Protein AF-A0A318UK23-F1 (afdb_monomer)

Seco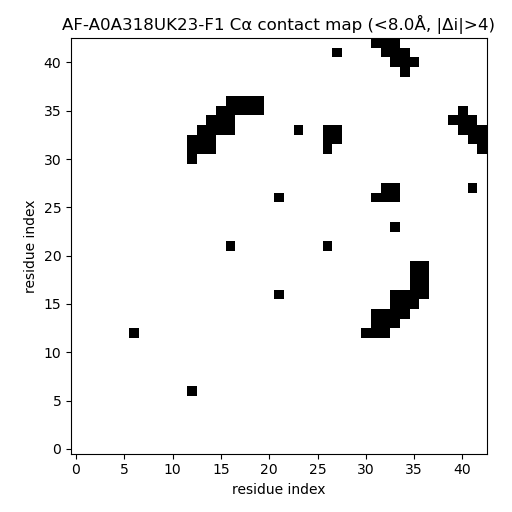ndary structure (DSSP, 8-state):
--HHHHHHH-SS-EEEETT--S-HHHHHHTT-EEEETTS--B-

Sequence (43 aa):
PDFEKMDSSLSNKVIFDGRNLYDLQKMIDLGYYYNSIGRKLID

Mean predicted aligned error: 4.45 Å

Organism: NCBI:txid1241337

Structure (mmCIF, N/CA/C/O backbone):
data_AF-A0A318UK23-F1
#
_entry.id   AF-A0A318UK23-F1
#
loop_
_atom_site.group_PDB
_atom_site.id
_atom_site.type_symbol
_atom_site.label_atom_id
_atom_site.label_alt_id
_atom_site.label_comp_id
_atom_site.label_asym_id
_atom_site.label_entity_id
_atom_site.label_seq_id
_atom_site.pdbx_PDB_ins_code
_atom_site.Cartn_x
_atom_site.Cartn_y
_atom_site.Cartn_z
_atom_site.occupancy
_atom_site.B_iso_or_equiv
_atom_site.auth_seq_id
_atom_site.auth_comp_id
_atom_site.auth_asym_id
_atom_site.auth_atom_id
_atom_site.pdbx_PDB_model_num
ATOM 1 N N . PRO A 1 1 ? 5.036 1.016 7.975 1.00 73.38 1 PRO A N 1
ATOM 2 C CA . PRO A 1 1 ? 3.690 1.539 8.287 1.00 73.38 1 PRO A CA 1
ATOM 3 C C . PRO A 1 1 ? 3.027 0.622 9.298 1.00 73.38 1 PRO A C 1
ATOM 5 O O . PRO A 1 1 ? 3.366 -0.560 9.330 1.00 73.38 1 PRO A O 1
ATOM 8 N N . ASP A 1 2 ? 2.120 1.172 10.093 1.00 85.56 2 ASP A N 1
ATOM 9 C CA . ASP A 1 2 ? 1.259 0.391 10.972 1.00 85.56 2 ASP A CA 1
ATOM 10 C C . ASP A 1 2 ? 0.004 -0.019 10.186 1.00 85.56 2 ASP A C 1
ATOM 12 O O . ASP A 1 2 ? -0.869 0.809 9.919 1.00 85.56 2 ASP A O 1
ATOM 16 N N . PHE A 1 3 ? -0.027 -1.275 9.735 1.00 83.94 3 PHE A N 1
ATOM 17 C CA . PHE A 1 3 ? -1.096 -1.793 8.880 1.00 83.94 3 PHE A CA 1
ATOM 18 C C . PHE A 1 3 ? -2.395 -2.048 9.650 1.00 83.94 3 PHE A C 1
ATOM 20 O O . PHE A 1 3 ? -3.460 -1.924 9.060 1.00 83.94 3 PHE A O 1
ATOM 27 N N . GLU A 1 4 ? -2.342 -2.308 10.960 1.00 86.94 4 GLU A N 1
ATOM 28 C CA . GLU A 1 4 ? -3.549 -2.473 11.785 1.00 86.94 4 GLU A CA 1
ATOM 29 C C . GLU A 1 4 ? -4.304 -1.146 11.916 1.00 86.94 4 GLU A C 1
ATOM 31 O O . GLU A 1 4 ? -5.535 -1.072 11.817 1.00 86.94 4 GLU A O 1
ATOM 36 N N . LYS A 1 5 ? -3.553 -0.049 12.061 1.00 87.75 5 LYS A N 1
ATOM 37 C CA . LYS A 1 5 ? -4.135 1.293 12.059 1.00 87.75 5 LYS A CA 1
ATOM 38 C C . LYS A 1 5 ? -4.711 1.673 10.692 1.00 87.75 5 LYS A C 1
ATOM 40 O O . LYS A 1 5 ? -5.737 2.346 10.628 1.00 87.75 5 LYS A O 1
ATOM 45 N N . MET A 1 6 ? -4.067 1.258 9.601 1.00 87.81 6 MET A N 1
ATOM 46 C CA . MET A 1 6 ? -4.584 1.492 8.248 1.00 87.81 6 MET A CA 1
ATOM 47 C C . MET A 1 6 ? -5.859 0.685 7.998 1.00 87.81 6 MET A C 1
ATOM 49 O O . MET A 1 6 ? -6.844 1.266 7.554 1.00 87.81 6 MET A O 1
ATOM 53 N N . ASP A 1 7 ? -5.878 -0.594 8.370 1.00 85.62 7 ASP A N 1
ATOM 54 C CA . ASP A 1 7 ? -7.037 -1.484 8.235 1.00 85.62 7 ASP A CA 1
ATOM 55 C C . ASP A 1 7 ? -8.267 -0.960 8.987 1.00 85.62 7 ASP A C 1
ATOM 57 O O . ASP A 1 7 ? -9.380 -1.045 8.482 1.00 85.62 7 ASP A O 1
ATOM 61 N N . SER A 1 8 ? -8.075 -0.379 10.173 1.00 89.06 8 SER A N 1
ATOM 62 C CA . SER A 1 8 ? -9.173 0.203 10.960 1.00 89.06 8 SER A CA 1
ATOM 63 C C . SER A 1 8 ? -9.643 1.574 10.463 1.00 89.06 8 SER A C 1
ATOM 65 O O . SER A 1 8 ? -10.759 1.987 10.775 1.00 89.06 8 SER A O 1
ATOM 67 N N . SER A 1 9 ? -8.808 2.291 9.706 1.00 87.62 9 SER A N 1
ATOM 68 C CA . SER A 1 9 ? -9.104 3.653 9.235 1.00 87.62 9 SER A CA 1
ATOM 69 C C . SER A 1 9 ? -9.588 3.701 7.784 1.00 87.62 9 SER A C 1
ATOM 71 O O . SER A 1 9 ? -10.218 4.677 7.376 1.00 87.62 9 SER A O 1
ATOM 73 N N . LEU A 1 10 ? -9.264 2.684 6.985 1.00 84.88 10 LEU A N 1
ATOM 74 C CA . LEU A 1 10 ? -9.616 2.600 5.573 1.00 84.88 10 LEU A CA 1
ATOM 75 C C . LEU A 1 10 ? -10.961 1.897 5.399 1.00 84.88 10 LEU A C 1
ATOM 77 O O . LEU A 1 10 ? -11.170 0.789 5.877 1.00 84.88 10 LEU A O 1
ATOM 81 N N . SER A 1 11 ? -11.855 2.515 4.631 1.00 86.69 11 SER A N 1
ATOM 82 C CA . SER A 1 11 ? -13.105 1.876 4.209 1.00 86.69 11 SER A CA 1
ATOM 83 C C . SER A 1 11 ? -12.876 0.745 3.203 1.00 86.69 11 SER A C 1
ATOM 85 O O . SER A 1 11 ? -13.673 -0.184 3.148 1.00 86.69 11 SER A O 1
ATOM 87 N N . ASN A 1 12 ? -11.789 0.817 2.424 1.00 85.62 12 ASN A N 1
ATOM 88 C CA . ASN A 1 12 ? -11.359 -0.203 1.470 1.00 85.62 12 ASN A CA 1
ATOM 89 C C . ASN A 1 12 ? -9.827 -0.321 1.478 1.00 85.62 12 ASN A C 1
ATOM 91 O O . ASN A 1 1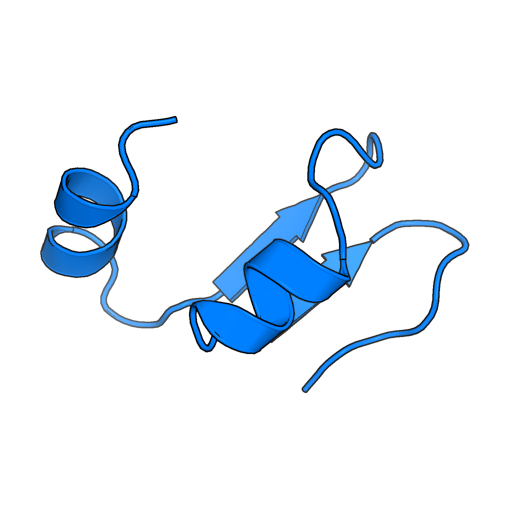2 ? -9.125 0.693 1.519 1.00 85.62 12 ASN A O 1
ATOM 95 N N . LYS A 1 13 ? -9.299 -1.545 1.380 1.00 88.81 13 LYS A N 1
ATOM 96 C CA . LYS A 1 13 ? -7.8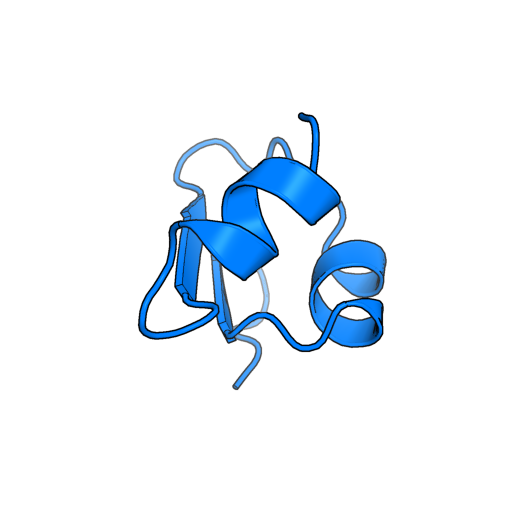57 -1.842 1.384 1.00 88.81 13 LYS A CA 1
ATOM 97 C C . LYS A 1 13 ? -7.203 -1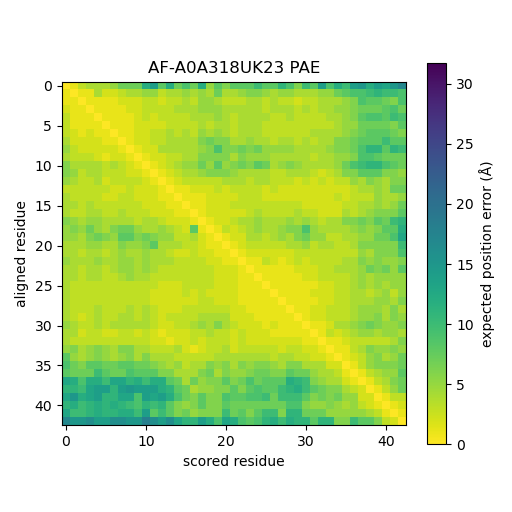.545 0.029 1.00 88.81 13 LYS A C 1
ATOM 99 O O . LYS A 1 13 ? -6.828 -2.452 -0.701 1.00 88.81 13 LYS A O 1
ATOM 104 N N . VAL A 1 14 ? -7.081 -0.267 -0.326 1.00 89.81 14 VAL A N 1
ATOM 105 C CA . VAL A 1 14 ? -6.550 0.185 -1.627 1.00 89.81 14 VAL A CA 1
ATOM 106 C C . VAL A 1 14 ? -5.294 1.031 -1.420 1.00 89.81 14 VAL A C 1
ATOM 108 O O . VAL A 1 14 ? -5.331 2.028 -0.698 1.00 89.81 14 VAL A O 1
ATOM 111 N N . ILE A 1 15 ? -4.185 0.664 -2.070 1.00 88.88 15 ILE A N 1
ATOM 112 C CA . ILE A 1 15 ? -2.912 1.401 -2.028 1.00 88.88 15 ILE A CA 1
ATOM 113 C C . ILE A 1 15 ? -2.409 1.683 -3.450 1.00 88.88 15 ILE A C 1
ATOM 115 O O . ILE A 1 15 ? -2.286 0.787 -4.284 1.00 88.88 15 ILE A O 1
ATOM 119 N N . PHE A 1 16 ? -2.045 2.944 -3.694 1.00 88.31 16 PHE A N 1
ATOM 120 C CA . PHE A 1 16 ? -1.332 3.382 -4.895 1.00 88.31 16 PHE A CA 1
ATOM 121 C C . PHE A 1 16 ? 0.101 3.755 -4.515 1.00 88.31 16 PHE A C 1
ATOM 123 O O . PHE A 1 16 ? 0.325 4.747 -3.818 1.00 88.31 16 PHE A O 1
ATOM 130 N N . ASP A 1 17 ? 1.076 2.971 -4.966 1.00 86.75 17 ASP A N 1
ATOM 131 C CA . ASP A 1 17 ? 2.492 3.186 -4.676 1.00 86.75 17 ASP A CA 1
ATOM 132 C C .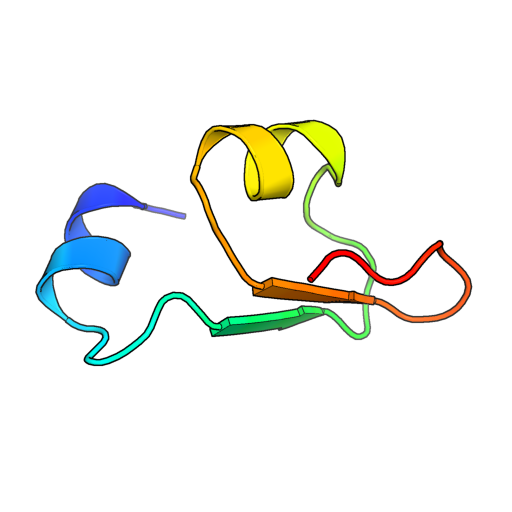 ASP A 1 17 ? 3.275 3.586 -5.934 1.00 86.75 17 ASP A C 1
ATOM 134 O O . ASP A 1 17 ? 3.726 2.761 -6.729 1.00 86.75 17 ASP A O 1
ATOM 138 N N . GLY A 1 18 ? 3.493 4.893 -6.086 1.00 87.56 18 GLY A N 1
ATOM 139 C CA . GLY A 1 18 ? 4.276 5.456 -7.188 1.00 87.56 18 GLY A CA 1
ATOM 140 C C . GLY A 1 18 ? 5.793 5.281 -7.067 1.00 87.56 18 GLY A C 1
ATOM 141 O O . GLY A 1 18 ? 6.516 5.609 -8.005 1.00 87.56 18 GLY A O 1
ATOM 142 N N . ARG A 1 19 ? 6.295 4.821 -5.915 1.00 88.25 19 ARG A N 1
ATOM 143 C CA . ARG A 1 19 ? 7.733 4.723 -5.610 1.00 88.25 19 ARG A CA 1
ATOM 144 C C . ARG A 1 19 ? 8.200 3.288 -5.396 1.00 88.25 19 ARG A C 1
ATOM 146 O O . ARG A 1 19 ? 9.398 3.079 -5.219 1.00 88.25 19 ARG A O 1
ATOM 153 N N . ASN A 1 20 ? 7.283 2.323 -5.455 1.0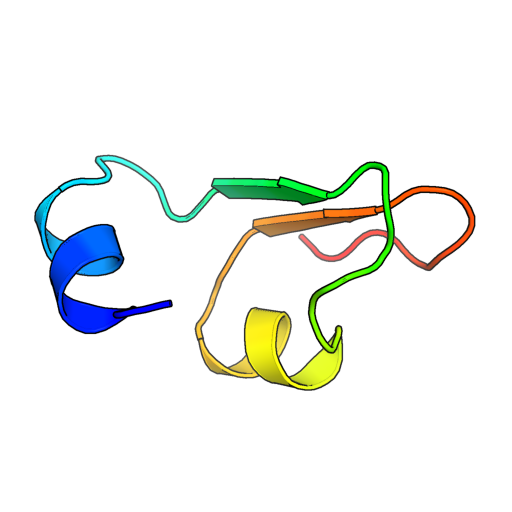0 83.69 20 ASN A N 1
ATOM 154 C CA . ASN A 1 20 ? 7.558 0.904 -5.249 1.00 83.69 20 ASN A CA 1
ATOM 155 C C . ASN A 1 20 ? 8.225 0.618 -3.887 1.00 83.69 20 ASN A C 1
ATOM 157 O O . ASN A 1 20 ? 9.127 -0.217 -3.795 1.00 83.69 20 ASN A O 1
ATOM 161 N N . LEU A 1 21 ? 7.804 1.344 -2.849 1.00 84.88 21 LEU A N 1
ATOM 162 C CA . LEU A 1 21 ? 8.302 1.258 -1.477 1.00 84.88 21 LEU A CA 1
ATOM 163 C C . LEU A 1 21 ? 7.822 0.001 -0.754 1.00 84.88 21 LEU A C 1
ATOM 165 O O . LEU A 1 21 ? 8.508 -0.463 0.159 1.00 84.88 21 LEU A O 1
ATOM 169 N N . TYR A 1 22 ? 6.665 -0.541 -1.133 1.00 86.19 22 TYR A N 1
ATOM 170 C CA . TYR A 1 22 ? 6.134 -1.753 -0.518 1.00 86.19 22 TYR A CA 1
ATOM 171 C C . TYR A 1 22 ? 6.422 -3.006 -1.345 1.00 86.19 22 TYR A C 1
ATOM 173 O O . TYR A 1 22 ? 6.498 -2.992 -2.580 1.00 86.19 22 TYR A O 1
ATOM 181 N N . ASP A 1 23 ? 6.604 -4.110 -0.621 1.00 86.62 23 ASP A N 1
ATOM 182 C CA . ASP A 1 23 ? 6.742 -5.436 -1.206 1.00 86.62 23 ASP A CA 1
ATOM 183 C C . ASP A 1 23 ? 5.387 -5.919 -1.737 1.00 86.62 23 ASP A C 1
ATOM 185 O O . ASP A 1 23 ? 4.378 -5.847 -1.034 1.00 86.62 23 ASP A O 1
ATOM 189 N N . LEU A 1 24 ? 5.377 -6.410 -2.978 1.00 83.06 24 LEU A N 1
ATOM 190 C CA . LEU A 1 24 ? 4.158 -6.824 -3.669 1.00 83.06 24 LEU A CA 1
ATOM 191 C C . LEU A 1 24 ? 3.481 -8.010 -2.974 1.00 83.06 24 LEU A C 1
ATOM 193 O O . LEU A 1 24 ? 2.268 -7.995 -2.786 1.00 83.06 24 LEU A O 1
ATOM 197 N N . GLN A 1 25 ? 4.266 -9.012 -2.567 1.00 85.94 25 GLN A N 1
ATOM 198 C CA . GLN A 1 25 ? 3.747 -10.219 -1.931 1.00 85.94 25 GLN A CA 1
ATOM 199 C C . GLN A 1 25 ? 3.117 -9.881 -0.586 1.00 85.94 25 GLN A C 1
ATOM 201 O O . GLN A 1 25 ? 2.021 -10.332 -0.281 1.00 85.94 25 GLN A O 1
ATOM 206 N N . LYS A 1 26 ? 3.747 -8.979 0.170 1.00 88.31 26 LYS A N 1
ATOM 207 C CA . LYS A 1 26 ? 3.184 -8.504 1.435 1.00 88.31 26 LYS A CA 1
ATOM 208 C C . LYS A 1 26 ? 1.825 -7.819 1.257 1.00 88.31 26 LYS A C 1
ATOM 210 O O . LYS A 1 26 ? 0.970 -7.951 2.125 1.00 88.31 26 LYS A O 1
ATOM 215 N N . MET A 1 27 ? 1.624 -7.060 0.178 1.00 88.81 27 MET A N 1
ATOM 216 C CA . MET A 1 27 ? 0.343 -6.383 -0.073 1.00 88.81 27 MET A CA 1
ATOM 217 C C . MET A 1 27 ? -0.747 -7.376 -0.488 1.00 88.81 27 MET A C 1
ATOM 219 O O . MET A 1 27 ? -1.874 -7.249 -0.016 1.00 88.81 27 MET A O 1
ATOM 223 N N . ILE A 1 28 ? -0.386 -8.403 -1.267 1.00 86.19 28 ILE A N 1
ATOM 224 C CA . ILE A 1 28 ? -1.262 -9.540 -1.589 1.00 86.19 28 ILE A CA 1
ATOM 225 C C . ILE A 1 28 ? -1.690 -10.265 -0.308 1.00 86.19 28 ILE A C 1
ATOM 227 O O . ILE A 1 28 ? -2.881 -10.447 -0.073 1.00 86.19 28 ILE A O 1
ATOM 231 N N . ASP A 1 29 ? -0.731 -10.631 0.546 1.00 89.19 29 ASP A N 1
ATOM 232 C CA . ASP A 1 29 ? -0.992 -11.402 1.768 1.00 89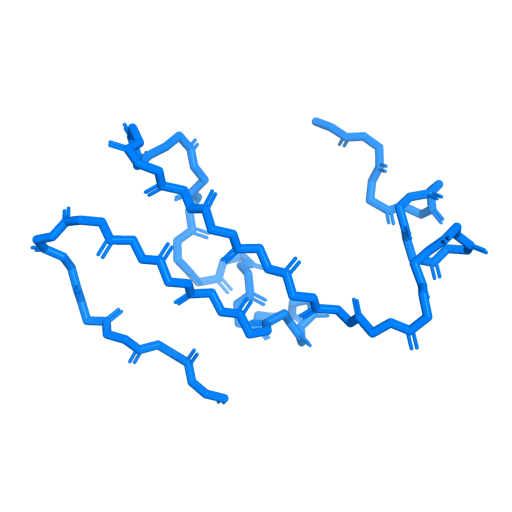.19 29 ASP A CA 1
ATOM 233 C C . ASP A 1 29 ? -1.891 -10.636 2.754 1.00 89.19 29 ASP A C 1
ATOM 235 O O . ASP A 1 29 ? -2.677 -11.230 3.491 1.00 89.19 29 ASP A O 1
ATOM 239 N N . LEU A 1 30 ? -1.800 -9.303 2.756 1.00 88.19 30 LEU A N 1
ATOM 240 C CA . LEU A 1 30 ? -2.640 -8.420 3.569 1.00 88.19 30 LEU A CA 1
ATOM 241 C C . LEU A 1 30 ? -4.012 -8.116 2.929 1.00 88.19 30 LEU A C 1
ATOM 243 O O . LEU A 1 30 ? -4.853 -7.468 3.569 1.00 88.19 30 LEU A O 1
ATOM 247 N N . GLY A 1 31 ? -4.245 -8.579 1.695 1.00 87.50 31 GLY A N 1
ATOM 248 C CA . GLY A 1 31 ? -5.488 -8.394 0.943 1.00 87.50 31 GLY A CA 1
ATOM 249 C C . GLY A 1 31 ? -5.693 -6.967 0.439 1.00 87.50 31 GLY A C 1
ATOM 250 O O . GLY A 1 31 ? -6.826 -6.490 0.398 1.00 87.50 31 GLY A O 1
ATOM 251 N N . TYR A 1 32 ? -4.606 -6.258 0.134 1.00 89.31 32 TYR A N 1
ATOM 252 C CA . TYR A 1 32 ? -4.676 -4.923 -0.443 1.00 89.31 32 TYR A CA 1
ATOM 253 C C . TYR A 1 32 ? -4.714 -4.993 -1.966 1.00 89.31 32 TYR A C 1
ATOM 255 O O . TYR A 1 32 ? -3.826 -5.581 -2.585 1.00 89.31 32 TYR A O 1
ATOM 263 N N . TYR A 1 33 ? -5.660 -4.268 -2.559 1.00 86.06 33 TYR A N 1
ATOM 264 C CA . TYR A 1 33 ? -5.535 -3.847 -3.947 1.00 86.06 33 TYR A CA 1
ATOM 265 C C . TYR A 1 33 ? -4.315 -2.936 -4.0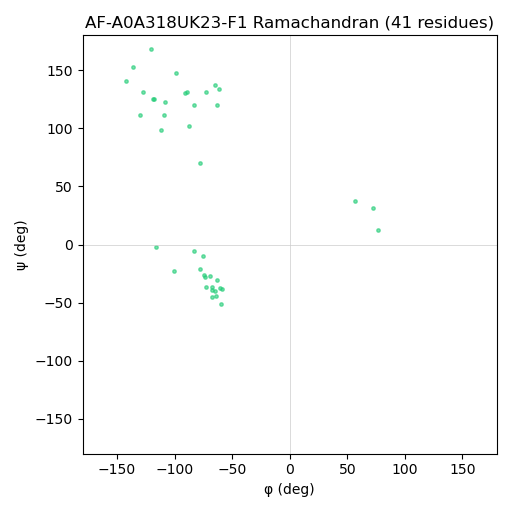45 1.00 86.06 33 TYR A C 1
ATOM 267 O O . TYR A 1 33 ? -4.244 -1.894 -3.376 1.00 86.06 33 TYR A O 1
ATOM 275 N N . TYR A 1 34 ? -3.345 -3.329 -4.862 1.00 86.25 34 TYR A N 1
ATOM 276 C CA . TYR A 1 34 ? -2.049 -2.671 -4.899 1.00 86.25 34 TYR A CA 1
ATOM 277 C C . TYR A 1 34 ? -1.650 -2.322 -6.325 1.00 86.25 34 TYR A C 1
ATOM 279 O O . TYR A 1 34 ? -1.329 -3.183 -7.150 1.00 86.25 34 TYR A O 1
ATOM 287 N N . ASN A 1 35 ? -1.624 -1.020 -6.600 1.00 83.38 35 ASN A N 1
ATOM 288 C CA . ASN A 1 35 ? -1.213 -0.482 -7.887 1.00 83.38 35 ASN A CA 1
ATOM 289 C C . ASN A 1 35 ? 0.148 0.200 -7.752 1.00 83.38 35 ASN A C 1
ATOM 291 O O . ASN A 1 35 ? 0.316 1.120 -6.951 1.00 83.38 35 ASN A O 1
ATOM 295 N N . SER A 1 36 ? 1.119 -0.259 -8.537 1.00 81.44 36 SER A N 1
ATOM 296 C CA . SER A 1 36 ? 2.495 0.220 -8.479 1.00 81.44 36 SER A CA 1
ATOM 297 C C . SER A 1 36 ? 3.075 0.444 -9.872 1.00 81.44 36 SER A C 1
ATOM 299 O O . SER A 1 36 ? 2.639 -0.160 -10.853 1.00 81.44 36 SER A O 1
ATOM 301 N N . ILE A 1 37 ? 4.039 1.357 -9.990 1.00 76.81 37 ILE A N 1
ATOM 302 C CA . ILE A 1 37 ? 4.534 1.801 -11.298 1.00 76.81 37 ILE A CA 1
ATOM 303 C C . ILE A 1 37 ? 5.581 0.821 -11.833 1.00 76.81 37 ILE A C 1
ATOM 305 O O . ILE A 1 37 ? 6.633 0.611 -11.227 1.00 76.81 37 ILE A O 1
ATOM 309 N N . GLY A 1 38 ? 5.303 0.242 -13.005 1.00 75.56 38 GLY A N 1
ATOM 310 C CA . GLY A 1 38 ? 6.216 -0.671 -13.701 1.00 75.56 38 GLY A CA 1
ATOM 311 C C . GLY A 1 38 ? 6.271 -2.092 -13.127 1.00 75.56 38 GLY A C 1
ATOM 312 O O . GLY A 1 38 ? 7.162 -2.855 -13.499 1.00 75.56 38 GLY A O 1
ATOM 313 N N . ARG A 1 39 ? 5.342 -2.467 -12.237 1.00 76.12 39 ARG A N 1
ATOM 314 C CA . ARG A 1 39 ? 5.183 -3.838 -11.717 1.00 76.12 39 ARG A CA 1
ATOM 315 C C . ARG A 1 39 ? 3.785 -4.370 -12.040 1.00 76.12 39 ARG A C 1
ATOM 317 O O . ARG A 1 39 ? 2.919 -3.629 -12.496 1.00 76.12 39 ARG A O 1
ATOM 324 N N . LYS A 1 40 ? 3.579 -5.677 -11.848 1.00 73.44 40 LYS A N 1
ATOM 325 C CA . LYS A 1 40 ? 2.278 -6.315 -12.087 1.00 73.44 40 LYS A CA 1
ATOM 326 C C . LYS A 1 40 ? 1.212 -5.708 -11.171 1.00 73.44 40 LYS A C 1
ATOM 328 O O . LYS A 1 40 ? 1.454 -5.550 -9.977 1.00 73.44 40 LYS A O 1
ATOM 333 N N . LEU A 1 41 ? 0.059 -5.398 -11.757 1.00 73.69 41 LEU A N 1
ATOM 334 C CA . LEU A 1 41 ? -1.149 -5.028 -11.029 1.00 73.69 41 LEU A CA 1
ATOM 335 C C . LEU A 1 41 ? -1.636 -6.227 -10.206 1.00 73.69 41 LEU A C 1
ATOM 337 O O . LEU A 1 41 ? -1.626 -7.349 -10.717 1.00 73.69 41 LEU A O 1
ATOM 341 N N . ILE A 1 42 ? -2.052 -5.970 -8.969 1.00 74.62 42 ILE A N 1
ATOM 342 C CA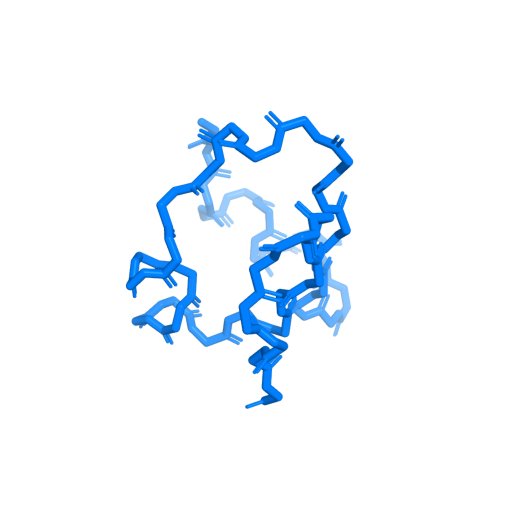 . ILE A 1 42 ? -2.692 -6.940 -8.078 1.00 74.62 42 ILE A CA 1
ATOM 343 C C . ILE A 1 42 ? -4.093 -6.420 -7.768 1.00 74.62 42 ILE A C 1
ATOM 345 O O . ILE A 1 42 ? -4.220 -5.275 -7.325 1.00 74.62 42 ILE A O 1
ATOM 349 N N . ASP A 1 43 ? -5.093 -7.261 -8.024 1.00 64.81 43 ASP A N 1
ATOM 350 C CA . ASP A 1 43 ? -6.519 -7.006 -7.792 1.00 64.81 43 ASP A CA 1
ATOM 351 C C . ASP A 1 43 ? -7.022 -7.817 -6.590 1.00 64.81 43 ASP A C 1
ATOM 353 O O . ASP A 1 43 ? -6.597 -8.995 -6.477 1.00 64.81 43 ASP A O 1
#

pLDDT: mean 84.26, std 5.63, range [64.81, 89.81]

Nearest PDB structures (foldseek):
  2y0d-assembly1_D  TM=9.479E-01  e=6.028E-02  Burkholderia cepacia
  2y0d-assembly1_A  TM=9.700E-01  e=1.212E-01  Burkholderia cepacia
  2y0e-assembly2_B  TM=9.690E-01  e=1.603E-01  Burkholderia cepacia
  3s4o-assembly2_B  TM=6.187E-01  e=3.467E+00  Leishmania major

Radius of gyration: 9.99 Å; Cα contacts (8 Å, |Δi|>4): 43; chains: 1; bounding box: 21×17×26 Å

Foldseek 3Di:
DPVVVVVVVDPAQEDEAAPPPDDPVVSVVVVHQYHYPPDDGDD

Solvent-accessible surface area (backbone atoms only — not comparable to full-atom values): 2813 Å² total; per-residue (Å²): 134,66,61,70,63,45,63,76,70,44,94,63,60,69,46,80,35,86,79,62,84,68,60,67,68,61,35,53,77,72,63,31,34,37,46,42,71,95,53,81,76,47,125